Protein AF-A0A943Q355-F1 (afdb_monomer_lite)

Sequence (48 aa):
MILRGGDICPIKGEYKIVDYNGKLHGRAFADAGDTMPMLPENLVYEYS

Foldseek 3Di:
DKAAQQDFAQAFDKWFKAFPVRDTDDIDTDHGRDGHHHDDPRIITHDD

Radius of gyration: 9.55 Å; chains: 1; bounding box: 23×14×23 Å

Structure (mmCIF, N/CA/C/O backbone):
data_AF-A0A943Q355-F1
#
_entry.id   AF-A0A943Q355-F1
#
loop_
_atom_site.group_PDB
_atom_site.id
_atom_site.type_symbol
_atom_site.label_atom_id
_atom_site.label_alt_id
_atom_site.label_comp_id
_atom_site.label_asym_id
_atom_site.label_entity_id
_atom_site.label_seq_id
_atom_site.pdbx_PDB_ins_code
_atom_site.Cartn_x
_atom_site.Cartn_y
_atom_site.Cartn_z
_atom_site.occupancy
_atom_site.B_iso_or_equiv
_atom_site.auth_seq_id
_atom_site.auth_comp_id
_atom_site.auth_asym_id
_atom_site.auth_atom_id
_atom_site.pdbx_PDB_model_num
ATOM 1 N N . MET A 1 1 ? 2.245 10.047 3.541 1.00 87.50 1 MET A N 1
ATOM 2 C CA . MET A 1 1 ? 1.692 9.988 2.158 1.00 87.50 1 MET A CA 1
ATOM 3 C C . MET A 1 1 ? 0.745 8.806 2.088 1.00 87.50 1 MET A C 1
ATOM 5 O O . MET A 1 1 ? 1.104 7.777 2.641 1.00 87.50 1 MET A O 1
ATOM 9 N N . ILE A 1 2 ? -0.434 8.948 1.477 1.00 91.88 2 ILE A N 1
ATOM 10 C CA . ILE A 1 2 ? -1.446 7.880 1.431 1.00 91.88 2 ILE A CA 1
ATOM 11 C C . ILE A 1 2 ? -1.536 7.333 0.004 1.00 91.88 2 ILE A C 1
ATOM 13 O O . ILE A 1 2 ? -1.717 8.120 -0.921 1.00 91.88 2 ILE A O 1
ATOM 17 N N . LEU A 1 3 ? -1.418 6.014 -0.154 1.00 93.19 3 LEU A N 1
ATOM 18 C CA . LEU A 1 3 ? -1.597 5.294 -1.417 1.00 93.19 3 LEU A CA 1
ATOM 19 C C . LEU A 1 3 ? -2.749 4.291 -1.291 1.00 93.19 3 LEU A C 1
ATOM 21 O O . LEU A 1 3 ? -2.967 3.69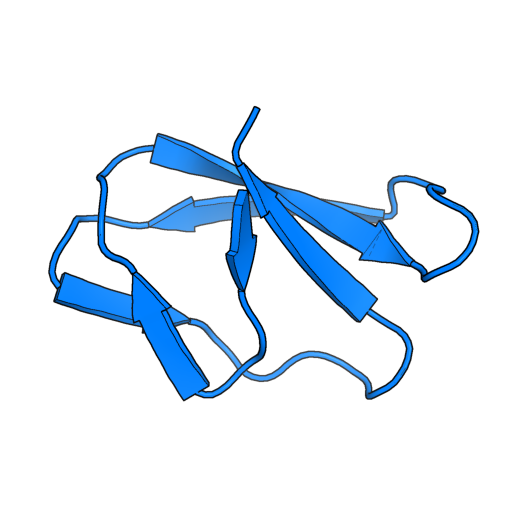1 -0.233 1.00 93.19 3 LEU A O 1
ATOM 25 N N . ARG A 1 4 ? -3.481 4.098 -2.383 1.00 93.75 4 ARG A N 1
ATOM 26 C CA . ARG A 1 4 ? -4.533 3.091 -2.53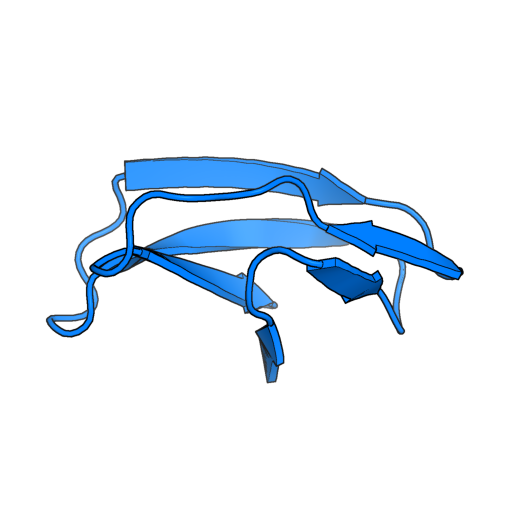4 1.00 93.75 4 ARG A CA 1
ATOM 27 C C . ARG A 1 4 ? -4.014 1.903 -3.337 1.00 93.75 4 ARG A C 1
ATOM 29 O O . ARG A 1 4 ? -2.974 1.970 -3.989 1.00 93.75 4 ARG A O 1
ATOM 36 N N . GLY A 1 5 ? -4.755 0.800 -3.288 1.00 93.19 5 GLY A N 1
ATOM 37 C CA . GLY A 1 5 ? -4.481 -0.337 -4.159 1.00 93.19 5 GLY A CA 1
ATOM 38 C C . GLY A 1 5 ? -4.556 0.065 -5.632 1.00 93.19 5 GLY A C 1
ATOM 39 O O . GLY A 1 5 ? -5.510 0.722 -6.046 1.00 93.19 5 GLY A O 1
ATOM 40 N N . GLY A 1 6 ? -3.544 -0.319 -6.407 1.00 92.75 6 GLY A N 1
ATOM 41 C CA . GLY A 1 6 ? -3.390 0.055 -7.813 1.00 92.75 6 GLY A CA 1
ATOM 42 C C . GLY A 1 6 ? -2.601 1.344 -8.064 1.00 92.75 6 GLY A C 1
ATOM 43 O O . GLY A 1 6 ? -2.225 1.584 -9.210 1.00 92.75 6 GLY A O 1
ATOM 44 N N . ASP A 1 7 ? -2.302 2.145 -7.037 1.00 94.69 7 ASP A N 1
ATOM 45 C CA . ASP A 1 7 ? -1.448 3.326 -7.202 1.00 94.69 7 ASP A CA 1
ATOM 46 C C . ASP A 1 7 ? 0.011 2.919 -7.450 1.00 94.69 7 ASP A C 1
ATOM 48 O O . ASP A 1 7 ? 0.479 1.889 -6.960 1.00 94.69 7 ASP A O 1
ATOM 52 N N . ILE A 1 8 ? 0.758 3.756 -8.174 1.00 94.81 8 ILE A N 1
ATOM 53 C CA . ILE A 1 8 ? 2.206 3.583 -8.317 1.00 94.81 8 ILE A CA 1
ATOM 54 C C . ILE A 1 8 ? 2.906 4.183 -7.097 1.00 94.81 8 ILE A C 1
ATOM 56 O O . ILE A 1 8 ? 2.760 5.366 -6.787 1.00 94.81 8 ILE A O 1
ATOM 60 N N . CYS A 1 9 ? 3.698 3.354 -6.428 1.00 93.94 9 CYS A N 1
ATOM 61 C CA . CYS A 1 9 ? 4.572 3.707 -5.326 1.00 93.94 9 CYS A CA 1
ATOM 62 C C . CYS A 1 9 ? 5.623 4.735 -5.786 1.00 93.94 9 CYS A C 1
ATOM 64 O O . CYS A 1 9 ? 6.442 4.423 -6.652 1.00 93.94 9 CYS A O 1
ATOM 66 N N . PRO A 1 10 ? 5.661 5.960 -5.234 1.00 91.88 10 PRO A N 1
ATOM 67 C CA . PRO A 1 10 ? 6.592 6.980 -5.710 1.00 91.88 10 PRO A CA 1
ATOM 68 C C . PRO A 1 10 ? 7.962 6.914 -5.018 1.00 91.88 10 PRO A C 1
ATOM 70 O O . PRO A 1 10 ? 8.926 7.485 -5.525 1.00 91.88 10 PRO A O 1
ATOM 73 N N . ILE A 1 11 ? 8.066 6.259 -3.855 1.00 93.38 11 ILE A N 1
ATOM 74 C CA . ILE A 1 11 ? 9.281 6.224 -3.028 1.00 93.38 11 ILE A CA 1
ATOM 75 C C . ILE A 1 11 ? 9.474 4.813 -2.470 1.00 93.38 11 ILE A C 1
ATOM 77 O O . ILE A 1 11 ? 8.533 4.204 -1.975 1.00 93.38 11 ILE A O 1
ATOM 81 N N . LYS A 1 12 ? 10.707 4.305 -2.490 1.00 94.62 12 LYS A N 1
ATOM 82 C CA . LYS A 1 12 ? 11.047 3.030 -1.851 1.00 94.62 12 LYS A CA 1
ATOM 83 C C . LYS A 1 12 ? 10.909 3.127 -0.329 1.00 94.62 12 LYS A C 1
ATOM 85 O O . LYS A 1 12 ? 11.513 4.015 0.271 1.00 94.62 12 LYS A O 1
ATOM 90 N N . GLY A 1 13 ? 10.226 2.176 0.304 1.00 93.81 13 GLY A N 1
ATOM 91 C CA . GLY A 1 13 ? 10.227 2.074 1.764 1.00 93.81 13 GLY A CA 1
ATOM 92 C C . GLY A 1 13 ? 9.130 1.201 2.361 1.00 93.81 13 GLY A C 1
ATOM 93 O O . GLY A 1 13 ? 8.446 0.452 1.663 1.00 93.81 13 GLY A O 1
ATOM 94 N N . GLU A 1 14 ? 8.995 1.295 3.686 1.00 95.12 14 GLU A N 1
ATOM 95 C CA . GLU A 1 14 ? 7.944 0.626 4.454 1.00 95.12 14 GLU A CA 1
ATOM 96 C C . GLU A 1 14 ? 6.681 1.497 4.501 1.00 95.12 14 GLU A C 1
ATOM 98 O O . GLU A 1 14 ? 6.707 2.661 4.900 1.00 95.12 14 GLU A O 1
ATOM 103 N N . TYR A 1 15 ? 5.561 0.893 4.133 1.00 94.69 15 TYR A N 1
ATOM 104 C CA . TYR A 1 15 ? 4.229 1.466 4.161 1.00 94.69 15 TYR A CA 1
ATOM 105 C C . TYR A 1 15 ? 3.394 0.743 5.211 1.00 94.69 15 TYR A C 1
ATOM 107 O O . TYR A 1 15 ? 3.299 -0.486 5.223 1.00 94.69 15 TYR A O 1
ATOM 115 N N . LYS A 1 16 ? 2.744 1.500 6.086 1.00 96.62 16 LYS A N 1
ATOM 116 C CA . LYS A 1 16 ? 1.777 0.975 7.049 1.00 96.62 16 LYS A CA 1
ATOM 117 C C . LYS A 1 16 ? 0.447 0.741 6.352 1.00 96.62 16 LYS A C 1
ATOM 119 O O . LYS A 1 16 ? -0.037 1.617 5.655 1.00 96.62 16 LYS A O 1
ATOM 124 N N . ILE A 1 17 ? -0.175 -0.407 6.567 1.00 96.56 17 ILE A N 1
ATOM 125 C CA . ILE A 1 17 ? -1.553 -0.650 6.139 1.00 96.56 17 ILE A CA 1
ATOM 126 C C . ILE A 1 17 ? -2.453 -0.211 7.287 1.00 96.56 17 ILE A C 1
ATOM 128 O O . ILE A 1 17 ? -2.439 -0.836 8.353 1.00 96.56 17 ILE A O 1
ATOM 132 N N . VAL A 1 18 ? -3.198 0.869 7.087 1.00 97.06 18 VAL A N 1
ATOM 133 C CA . VAL A 1 18 ? -4.054 1.487 8.106 1.00 97.06 18 VAL A CA 1
ATOM 134 C C . VAL A 1 18 ? -5.493 1.572 7.615 1.00 97.06 18 VAL A C 1
ATOM 136 O O . VAL A 1 18 ? -5.736 1.641 6.412 1.00 97.06 18 VAL A O 1
ATOM 139 N N . ASP A 1 19 ? -6.454 1.555 8.536 1.00 95.50 19 ASP A N 1
ATOM 140 C CA . ASP A 1 19 ? -7.833 1.921 8.205 1.00 95.50 19 ASP A CA 1
ATOM 141 C C . ASP A 1 19 ? -8.065 3.437 8.293 1.00 95.50 19 ASP A C 1
ATOM 143 O O . ASP A 1 19 ? -7.212 4.194 8.756 1.00 95.50 19 ASP A O 1
ATOM 147 N N . TYR A 1 20 ? -9.248 3.892 7.873 1.00 89.88 20 TYR A N 1
ATOM 148 C CA . TYR A 1 20 ? -9.627 5.310 7.933 1.00 89.88 20 TYR A CA 1
ATOM 149 C C . TYR A 1 20 ? -9.739 5.889 9.355 1.00 89.88 20 TYR A C 1
ATOM 151 O O . TYR A 1 20 ? -9.810 7.107 9.500 1.00 89.88 20 TYR A O 1
ATOM 159 N N . ASN A 1 21 ? -9.733 5.052 10.398 1.00 92.94 21 ASN A N 1
ATOM 160 C CA . ASN A 1 21 ? -9.658 5.498 11.792 1.00 92.94 21 ASN A CA 1
ATOM 161 C C . ASN A 1 21 ? -8.204 5.583 12.293 1.00 92.94 21 ASN A C 1
ATOM 163 O O . ASN A 1 21 ? -7.977 5.876 13.467 1.00 92.94 21 ASN A O 1
ATOM 167 N N . GLY A 1 22 ? -7.218 5.303 11.433 1.00 89.69 22 GLY A N 1
ATOM 168 C CA . GLY A 1 22 ? -5.795 5.308 11.767 1.00 89.69 22 GLY A CA 1
ATOM 169 C C . GLY A 1 22 ? -5.318 4.051 12.498 1.00 89.69 22 GLY A C 1
ATOM 170 O O . GLY A 1 22 ? -4.195 4.028 13.006 1.00 89.69 22 GLY A O 1
ATOM 171 N N . LYS A 1 23 ? -6.132 2.988 12.582 1.00 95.50 23 LYS A N 1
ATOM 172 C CA . LYS A 1 23 ? -5.696 1.731 13.205 1.00 95.50 23 LYS A CA 1
ATOM 173 C C . LYS A 1 23 ? -4.762 0.984 12.256 1.00 95.50 23 LYS A C 1
ATOM 175 O O . LYS A 1 23 ? -5.088 0.771 11.093 1.00 95.50 23 LYS A O 1
ATOM 180 N N . LEU A 1 24 ? -3.621 0.538 12.781 1.00 96.12 24 LEU A N 1
ATOM 181 C CA . LEU A 1 24 ? -2.636 -0.263 12.056 1.00 96.12 24 LEU A CA 1
ATOM 182 C C . LEU A 1 24 ? -3.082 -1.727 11.935 1.00 96.12 24 LEU A C 1
ATOM 184 O O . LEU A 1 24 ? -3.380 -2.370 12.942 1.00 96.12 24 LEU A O 1
ATOM 188 N N . HIS A 1 25 ? -3.049 -2.260 10.714 1.00 95.88 25 HIS A N 1
ATOM 189 C CA . HIS A 1 25 ? -3.375 -3.659 10.401 1.00 95.88 25 HIS A CA 1
ATOM 190 C C . HIS A 1 25 ? -2.173 -4.452 9.887 1.00 95.88 25 HIS A C 1
ATOM 192 O O . HIS A 1 25 ? -2.138 -5.672 10.018 1.00 95.88 25 HIS A O 1
ATOM 198 N N . GLY A 1 26 ? -1.166 -3.779 9.334 1.00 94.94 26 GLY A N 1
ATOM 199 C CA . GLY A 1 26 ? 0.015 -4.452 8.809 1.00 94.94 26 GLY A CA 1
ATOM 200 C C . GLY A 1 26 ? 1.039 -3.487 8.240 1.00 94.94 26 GLY A C 1
ATOM 201 O O . GLY A 1 26 ? 0.910 -2.270 8.364 1.00 94.94 26 GLY A O 1
ATOM 202 N N . ARG A 1 27 ? 2.076 -4.045 7.621 1.00 94.75 27 ARG A N 1
ATOM 203 C CA . ARG A 1 27 ? 3.138 -3.297 6.948 1.00 94.75 27 ARG A CA 1
ATOM 204 C C . ARG A 1 27 ? 3.473 -3.986 5.634 1.00 94.75 27 ARG A C 1
ATOM 206 O O . ARG A 1 27 ? 3.417 -5.211 5.553 1.00 94.75 27 ARG A O 1
ATOM 213 N N . ALA A 1 28 ? 3.815 -3.197 4.630 1.00 92.44 28 ALA A N 1
ATOM 214 C CA . ALA A 1 28 ? 4.270 -3.654 3.329 1.00 92.44 28 ALA A CA 1
ATOM 215 C C . ALA A 1 28 ? 5.544 -2.899 2.954 1.00 92.44 28 ALA A C 1
ATOM 217 O O . ALA A 1 28 ? 5.712 -1.743 3.329 1.00 92.44 28 ALA A O 1
ATOM 218 N N . PHE A 1 29 ? 6.433 -3.545 2.212 1.00 93.94 29 PHE A N 1
ATOM 219 C CA . PHE A 1 29 ? 7.593 -2.889 1.624 1.00 93.94 29 PHE A CA 1
ATOM 220 C C . PHE A 1 29 ? 7.382 -2.800 0.115 1.00 93.94 29 PHE A C 1
ATOM 222 O O . PHE A 1 29 ? 6.941 -3.779 -0.485 1.00 93.94 29 PHE A O 1
ATOM 229 N N . ALA A 1 30 ? 7.679 -1.647 -0.475 1.00 93.75 30 ALA A N 1
ATOM 230 C CA . ALA A 1 30 ? 7.575 -1.431 -1.915 1.00 93.75 30 ALA A CA 1
ATOM 231 C C . ALA A 1 30 ? 8.771 -0.617 -2.412 1.00 93.75 30 ALA A C 1
ATOM 233 O O . ALA A 1 30 ? 9.261 0.267 -1.699 1.00 93.75 30 ALA A O 1
ATOM 234 N N . ASP A 1 31 ? 9.231 -0.906 -3.627 1.00 95.31 31 ASP A N 1
ATOM 235 C CA . ASP A 1 31 ? 10.214 -0.093 -4.332 1.00 95.31 31 ASP A CA 1
ATOM 236 C C . ASP A 1 31 ? 9.520 1.043 -5.106 1.00 95.31 31 ASP A C 1
ATOM 238 O O . ASP A 1 31 ? 8.320 1.011 -5.387 1.00 95.31 31 ASP A O 1
ATOM 242 N N . ALA A 1 32 ? 10.269 2.102 -5.425 1.00 93.75 32 ALA A N 1
ATOM 243 C CA . ALA A 1 32 ? 9.744 3.192 -6.241 1.00 93.75 32 ALA A CA 1
ATOM 244 C C . ALA A 1 32 ? 9.456 2.684 -7.663 1.00 93.75 32 ALA A C 1
ATOM 246 O O . ALA A 1 32 ? 10.340 2.132 -8.316 1.00 93.75 32 ALA A O 1
ATOM 247 N N . GLY A 1 33 ? 8.235 2.906 -8.143 1.00 94.62 33 GLY A N 1
ATOM 248 C CA . GLY A 1 33 ? 7.729 2.410 -9.422 1.00 94.62 33 GLY A CA 1
ATOM 249 C C . GLY A 1 33 ? 6.850 1.161 -9.310 1.00 94.62 33 GLY A C 1
ATOM 250 O O . GLY A 1 33 ? 6.161 0.839 -10.278 1.00 94.62 33 GLY A O 1
ATOM 251 N N . ASP A 1 34 ? 6.811 0.494 -8.152 1.00 95.12 34 ASP A N 1
ATOM 252 C CA . ASP A 1 34 ? 5.942 -0.668 -7.946 1.00 95.12 34 ASP A CA 1
ATOM 253 C C . ASP A 1 34 ? 4.464 -0.271 -7.918 1.00 95.12 34 ASP A C 1
ATOM 255 O O . ASP A 1 34 ? 4.094 0.807 -7.454 1.00 95.12 34 ASP A O 1
ATOM 259 N N . THR A 1 35 ? 3.589 -1.165 -8.376 1.00 96.19 35 THR A N 1
ATOM 260 C CA . THR A 1 35 ? 2.139 -0.997 -8.206 1.00 96.19 35 THR A CA 1
ATOM 261 C C . THR A 1 35 ? 1.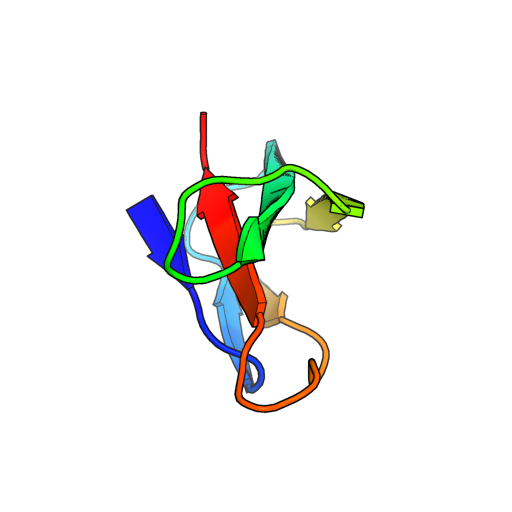717 -1.543 -6.846 1.00 96.19 35 THR A C 1
ATOM 263 O O . THR A 1 35 ? 1.967 -2.709 -6.538 1.00 96.19 35 THR A O 1
ATOM 266 N N . MET A 1 36 ? 1.054 -0.716 -6.038 1.00 94.75 36 MET A N 1
ATOM 267 C CA . MET A 1 36 ? 0.584 -1.110 -4.713 1.00 94.75 36 MET A CA 1
ATOM 268 C C . MET A 1 36 ? -0.486 -2.210 -4.833 1.00 94.75 36 MET A C 1
ATOM 270 O O . MET A 1 36 ? -1.421 -2.065 -5.629 1.00 94.75 36 MET A O 1
ATOM 274 N N . PRO A 1 37 ? -0.401 -3.302 -4.050 1.00 93.12 37 PRO A N 1
ATOM 275 C CA . PRO A 1 37 ? -1.399 -4.368 -4.086 1.00 93.12 37 PRO A CA 1
ATOM 276 C C . PRO A 1 37 ? -2.806 -3.876 -3.730 1.00 93.12 37 PRO A C 1
ATOM 278 O O . PRO A 1 37 ? -2.981 -2.924 -2.972 1.00 93.12 37 PRO A O 1
AT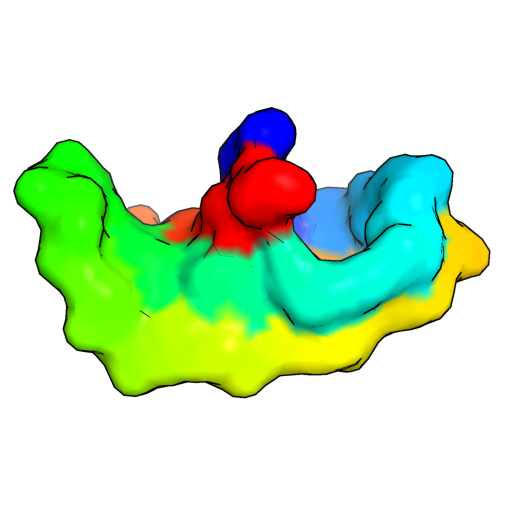OM 281 N N . MET A 1 38 ? -3.832 -4.550 -4.251 1.00 95.56 38 MET A N 1
ATOM 282 C CA . MET A 1 38 ? -5.214 -4.245 -3.881 1.00 95.56 38 MET A CA 1
ATOM 283 C C . MET A 1 38 ? -5.462 -4.567 -2.406 1.00 95.56 38 MET A C 1
ATOM 285 O O . MET A 1 38 ? -5.166 -5.666 -1.938 1.00 95.56 38 MET A O 1
ATOM 289 N N . LEU A 1 39 ? -6.042 -3.605 -1.694 1.00 93.25 39 LEU A N 1
ATOM 290 C CA . LEU A 1 39 ? -6.505 -3.754 -0.322 1.00 93.25 39 LEU A CA 1
ATOM 291 C C . LEU A 1 39 ? -8.039 -3.721 -0.278 1.00 93.25 39 LEU A C 1
ATOM 293 O O . LEU A 1 39 ? -8.666 -3.175 -1.189 1.00 93.25 39 LEU A O 1
ATOM 297 N N . PRO A 1 40 ? -8.657 -4.261 0.786 1.00 93.69 40 PRO A N 1
ATOM 298 C CA . PRO A 1 40 ? -10.045 -3.965 1.122 1.00 93.69 40 PRO A CA 1
ATOM 299 C C . PRO A 1 40 ? -10.328 -2.454 1.113 1.00 93.69 40 PRO A C 1
ATOM 301 O O . PRO A 1 40 ? -9.476 -1.665 1.514 1.00 93.69 40 PRO A O 1
ATOM 304 N N . GLU A 1 41 ? -11.536 -2.049 0.708 1.00 90.06 41 GLU A N 1
ATOM 305 C CA . GLU A 1 41 ? -11.903 -0.634 0.485 1.00 90.06 41 GLU A CA 1
ATOM 306 C C . GLU A 1 41 ? -11.718 0.273 1.715 1.00 90.06 41 GLU A C 1
ATOM 308 O O . GLU A 1 41 ? -11.590 1.494 1.588 1.00 90.06 41 GLU A O 1
ATOM 313 N N . ASN A 1 42 ? -11.705 -0.317 2.912 1.00 94.06 42 ASN A N 1
ATOM 314 C CA . ASN A 1 42 ? -11.522 0.369 4.185 1.00 94.06 42 ASN A CA 1
ATOM 315 C C . ASN A 1 42 ? -10.054 0.544 4.609 1.00 94.06 42 ASN A C 1
ATOM 317 O O . ASN A 1 42 ? -9.824 1.103 5.682 1.00 94.06 42 ASN A O 1
ATOM 321 N N . LEU A 1 43 ? -9.091 0.060 3.817 1.00 96.38 43 LEU A N 1
ATOM 322 C CA . LEU A 1 43 ? -7.662 0.103 4.123 1.00 96.38 43 LEU A CA 1
ATOM 323 C C . LEU A 1 43 ? -6.876 0.902 3.079 1.00 96.38 43 LEU A C 1
ATOM 325 O O . LEU A 1 43 ? -7.169 0.881 1.884 1.00 96.38 43 LEU A O 1
ATOM 329 N N . VAL A 1 44 ? -5.829 1.575 3.546 1.00 96.12 44 VAL A N 1
ATOM 330 C CA . VAL A 1 44 ? -4.895 2.355 2.728 1.00 96.12 44 VAL A CA 1
ATOM 331 C C . VAL A 1 44 ? -3.458 2.117 3.179 1.00 96.12 44 VAL A C 1
ATOM 333 O O . VAL A 1 44 ? -3.205 1.685 4.305 1.00 96.12 44 VAL A O 1
ATOM 336 N N . TYR A 1 45 ? -2.506 2.422 2.302 1.00 95.62 45 TYR A N 1
ATOM 337 C CA . TYR A 1 45 ? -1.086 2.428 2.624 1.00 95.62 45 TYR A CA 1
ATOM 338 C C .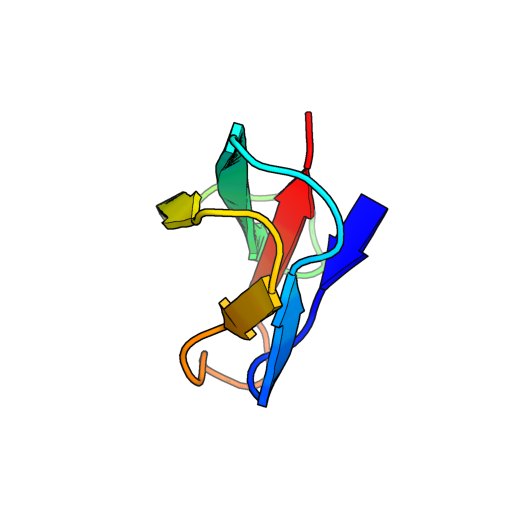 TYR A 1 45 ? -0.653 3.828 3.060 1.00 95.62 45 TYR A C 1
ATOM 340 O O . TYR A 1 45 ? -0.826 4.790 2.319 1.00 95.62 45 TYR A O 1
ATOM 348 N N . GLU A 1 46 ? -0.044 3.948 4.230 1.00 95.12 46 GLU A N 1
ATOM 349 C CA . GLU A 1 46 ? 0.507 5.182 4.775 1.00 95.12 46 GLU A CA 1
ATOM 350 C C . GLU A 1 46 ? 2.034 5.083 4.862 1.00 95.12 46 GLU A C 1
ATOM 352 O O . GLU A 1 46 ? 2.590 4.258 5.589 1.00 95.12 46 GLU A O 1
ATOM 357 N N . TYR A 1 47 ? 2.721 5.952 4.127 1.00 90.31 47 TYR A N 1
ATOM 358 C CA . TYR A 1 47 ? 4.163 6.142 4.269 1.00 90.31 47 TYR A CA 1
ATOM 359 C C . TYR A 1 47 ? 4.467 6.948 5.534 1.00 90.31 47 TYR A C 1
ATOM 361 O O . TYR A 1 47 ? 3.877 8.023 5.714 1.00 90.31 47 TYR A O 1
ATOM 369 N N . SER A 1 48 ? 5.377 6.425 6.366 1.00 79.69 48 SER A N 1
ATOM 370 C CA . SER A 1 48 ? 5.864 7.063 7.603 1.00 79.69 48 SER A CA 1
ATOM 371 C C . SER A 1 48 ? 7.043 7.994 7.37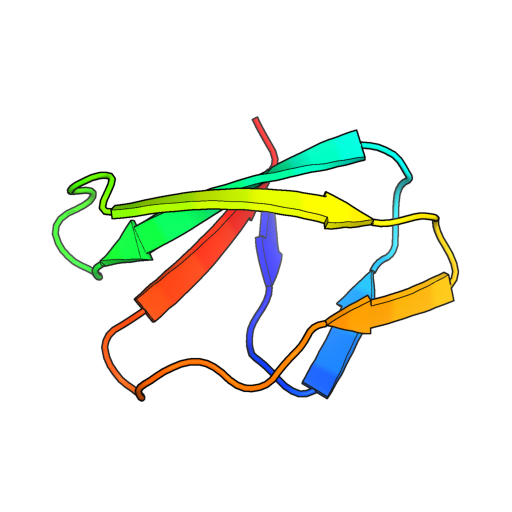3 1.00 79.69 48 SER A C 1
ATOM 373 O O . SER A 1 48 ? 7.871 7.689 6.492 1.00 79.69 48 SER A O 1
#

pLDDT: mean 93.7, std 2.85, range [79.69, 97.06]

Secondary structure (DSSP, 8-state):
-EE-TTPBP-S-EEEEEEETT--EEEEEEE-TTPBPPP--TTEEEEE-